Protein AF-W4VC89-F1 (afdb_monomer)

pLDDT: mean 85.6, std 8.93, range [49.91, 95.31]

Nearest PDB structures (foldseek):
  8ovj-assembly1_Sd  TM=5.228E-01  e=4.029E+00  Leishmania major strain Friedlin
  3if8-assembly1_B  TM=2.817E-01  e=1.478E+00  Homo sapiens
  5opt-assembly1_U  TM=4.293E-01  e=5.868E+00  Trypanosoma cruzi strain CL Brener
  2n6f-assembly1_A  TM=3.163E-01  e=8.546E+00  Homo sapiens

Solvent-accessible surface area (backbone atoms only — not comparable to full-atom values): 5482 Å² total; per-residue (Å²): 134,93,83,83,90,78,92,67,99,71,84,55,59,70,52,55,58,52,50,40,52,56,30,45,77,65,38,26,46,62,46,65,62,89,86,68,43,68,88,83,60,74,43,79,45,66,35,37,37,35,26,71,65,42,94,52,70,88,45,43,82,36,76,46,80,49,68,52,76,44,84,88,76,88,85,52,73,68,63,54,54,62,76,75,108

Secondar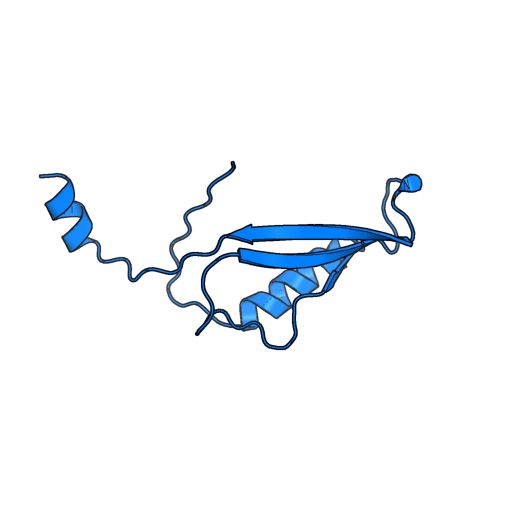y structure (DSSP, 8-state):
--------S---THHHHHHHHHHHHTTEEEEE-TT--TTT--EEEEEEEEESS-SSGGGTT-EEEEEEEE------HHHHHHHT-

Sequence (85 aa):
MLELCVYLKSVSDDGIRKWEERFQDAKMKVNIHPDFSFSNQFGFLPFKIHFDEPDISLLKDKDWISGFEMYIDDFNFEDIKKRRS

Radius of gyration: 16.72 Å; Cα contacts (8 Å, |Δi|>4): 89; chains: 1; bounding box: 35×27×49 Å

Structure (mmCIF, N/CA/C/O backbone):
data_AF-W4VC89-F1
#
_entry.id   AF-W4VC89-F1
#
loop_
_atom_site.group_PDB
_atom_site.id
_atom_site.type_symbol
_atom_site.label_atom_id
_atom_site.label_alt_id
_atom_site.label_comp_id
_atom_site.label_asym_id
_atom_site.label_entity_id
_atom_site.label_seq_id
_atom_site.pdbx_PDB_ins_code
_atom_site.Cartn_x
_atom_site.Cartn_y
_atom_site.Cartn_z
_atom_site.occupancy
_atom_site.B_iso_or_equiv
_atom_site.auth_seq_id
_atom_site.auth_comp_id
_atom_site.auth_asym_id
_atom_site.auth_atom_id
_atom_site.pdbx_PDB_model_num
ATOM 1 N N . MET A 1 1 ? -9.607 10.668 -12.904 1.00 64.88 1 MET A N 1
ATOM 2 C CA . MET A 1 1 ? -8.619 9.661 -12.477 1.00 64.88 1 MET A CA 1
ATOM 3 C C . MET A 1 1 ? -7.317 10.403 -12.252 1.00 64.88 1 MET A C 1
ATOM 5 O O . MET A 1 1 ? -6.917 11.131 -13.151 1.00 64.88 1 MET A O 1
ATOM 9 N N . LEU A 1 2 ? -6.767 10.364 -11.037 1.00 82.56 2 LEU A N 1
ATOM 10 C CA . LEU A 1 2 ? -5.501 11.031 -10.728 1.00 82.56 2 LEU A CA 1
ATOM 11 C C . LEU A 1 2 ? -4.371 10.091 -11.156 1.00 82.56 2 LEU A C 1
ATOM 13 O O . LEU A 1 2 ? -4.349 8.948 -10.709 1.00 82.56 2 LEU A O 1
ATOM 17 N N . GLU A 1 3 ? -3.479 10.555 -12.021 1.00 85.38 3 GLU A N 1
ATOM 18 C CA . GLU A 1 3 ? -2.299 9.804 -12.449 1.00 85.38 3 GLU A CA 1
ATOM 19 C C . GLU A 1 3 ? -1.059 10.409 -11.790 1.00 85.38 3 GLU A C 1
ATOM 21 O O . GLU A 1 3 ? -0.905 11.633 -11.744 1.00 85.38 3 GLU A O 1
ATOM 26 N N . LEU A 1 4 ? -0.191 9.552 -11.256 1.00 85.38 4 LEU A N 1
ATOM 27 C CA . LEU A 1 4 ? 1.064 9.953 -10.635 1.00 85.38 4 LEU A CA 1
ATOM 28 C C . LEU A 1 4 ? 2.210 9.166 -11.271 1.00 85.38 4 LEU A C 1
ATOM 30 O O . LEU A 1 4 ? 2.375 7.979 -11.007 1.00 85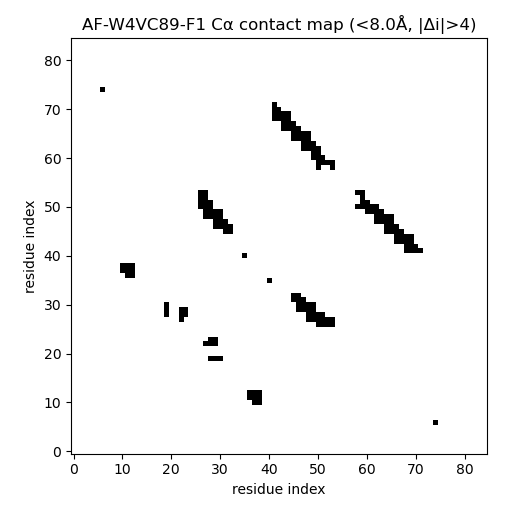.38 4 LEU A O 1
ATOM 34 N N . CYS A 1 5 ? 3.028 9.851 -12.065 1.00 84.81 5 CYS A N 1
ATOM 35 C CA . CYS A 1 5 ? 4.229 9.270 -12.658 1.00 84.81 5 CYS A CA 1
ATOM 36 C C . CYS A 1 5 ? 5.444 9.612 -11.793 1.00 84.81 5 CYS A C 1
ATOM 38 O O . CYS A 1 5 ? 5.773 10.788 -11.615 1.00 84.81 5 CYS A O 1
ATOM 40 N N . VAL A 1 6 ? 6.126 8.592 -11.271 1.00 83.69 6 VAL A N 1
ATOM 41 C CA . VAL A 1 6 ? 7.306 8.756 -10.412 1.00 83.69 6 VAL A CA 1
ATOM 42 C C . VAL A 1 6 ? 8.488 8.028 -11.032 1.00 83.69 6 VAL A C 1
ATOM 44 O O . VAL A 1 6 ? 8.391 6.854 -11.372 1.00 83.69 6 VAL A O 1
ATOM 47 N N . TYR A 1 7 ? 9.623 8.718 -11.151 1.00 84.69 7 TYR A N 1
ATOM 48 C CA . TYR A 1 7 ? 10.881 8.083 -11.530 1.00 84.69 7 TYR A CA 1
ATOM 49 C C . TYR A 1 7 ? 11.582 7.534 -10.285 1.00 84.69 7 TYR A C 1
ATOM 51 O O . TYR A 1 7 ? 11.862 8.281 -9.344 1.00 84.69 7 TYR A O 1
ATOM 59 N N . LEU A 1 8 ? 11.897 6.240 -10.295 1.00 80.00 8 LEU A N 1
ATOM 60 C CA . LEU A 1 8 ? 12.599 5.556 -9.214 1.00 80.00 8 LEU A CA 1
ATOM 61 C C . LEU A 1 8 ? 13.885 4.922 -9.748 1.00 80.00 8 LEU A C 1
ATOM 63 O O . LEU A 1 8 ? 13.919 4.416 -10.863 1.00 80.00 8 LEU A O 1
ATOM 67 N N . LYS A 1 9 ? 14.952 4.936 -8.937 1.00 83.25 9 LYS A N 1
ATOM 68 C CA . LYS A 1 9 ? 16.207 4.237 -9.278 1.00 83.25 9 LYS A CA 1
ATOM 69 C C . LYS A 1 9 ? 16.033 2.717 -9.282 1.00 83.25 9 LYS A C 1
ATOM 71 O O . LYS A 1 9 ? 16.683 2.032 -10.058 1.00 83.25 9 LYS A O 1
ATOM 76 N N . SER A 1 10 ? 15.203 2.214 -8.376 1.00 83.25 10 SER A N 1
ATOM 77 C CA . SER A 1 10 ? 14.77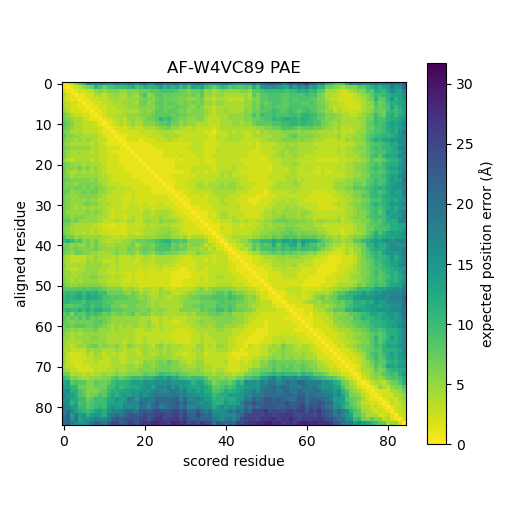8 0.822 -8.297 1.00 83.25 10 SER A CA 1
ATOM 78 C C . SER A 1 10 ? 13.447 0.751 -7.553 1.00 83.25 10 SER A C 1
ATOM 80 O O . SER A 1 10 ? 13.097 1.672 -6.806 1.00 83.25 10 SER A O 1
ATOM 82 N N . VAL A 1 11 ? 12.722 -0.349 -7.744 1.00 82.88 11 VAL A N 1
ATOM 83 C CA . VAL A 1 11 ? 11.522 -0.676 -6.970 1.00 82.88 11 VAL A CA 1
ATOM 84 C C . VAL A 1 11 ? 11.848 -1.862 -6.059 1.00 82.88 11 VAL A C 1
ATOM 86 O O . VAL A 1 11 ? 12.584 -2.762 -6.458 1.00 82.88 11 VAL A O 1
ATOM 89 N N . SER A 1 12 ? 11.374 -1.821 -4.813 1.00 87.81 12 SER A N 1
ATOM 90 C CA . SER A 1 12 ? 11.616 -2.845 -3.788 1.00 87.81 12 SER A CA 1
ATOM 91 C C . SER A 1 12 ? 10.369 -3.020 -2.927 1.00 87.81 12 SER A C 1
ATOM 93 O O . SER A 1 12 ? 9.663 -2.045 -2.649 1.00 87.81 12 SER A O 1
ATOM 95 N N . ASP A 1 13 ? 10.160 -4.239 -2.435 1.00 89.62 13 ASP A N 1
ATOM 96 C CA . ASP A 1 13 ? 9.092 -4.583 -1.491 1.00 89.62 13 ASP A CA 1
ATOM 97 C C . ASP A 1 13 ? 9.263 -3.909 -0.122 1.00 89.62 13 ASP A C 1
ATOM 99 O O . ASP A 1 13 ? 8.295 -3.765 0.622 1.00 89.62 13 ASP A O 1
ATOM 103 N N . ASP A 1 14 ? 10.439 -3.336 0.163 1.00 88.69 14 ASP A N 1
ATOM 104 C CA . ASP A 1 14 ? 10.627 -2.408 1.290 1.00 88.69 14 ASP A CA 1
ATOM 105 C C . ASP A 1 14 ? 9.643 -1.221 1.246 1.00 88.69 14 ASP A C 1
ATOM 107 O O . ASP A 1 14 ? 9.350 -0.596 2.270 1.00 88.69 14 ASP A O 1
ATOM 111 N N . GLY A 1 15 ? 9.132 -0.884 0.055 1.00 84.94 15 GLY A N 1
ATOM 112 C CA . GLY A 1 15 ? 8.091 0.121 -0.133 1.00 84.94 15 GLY A CA 1
ATOM 113 C C . GLY A 1 15 ? 6.761 -0.245 0.532 1.00 84.94 15 GLY A C 1
ATOM 114 O O . GLY A 1 15 ? 6.087 0.654 1.032 1.00 84.94 15 GLY A O 1
ATOM 115 N N . ILE A 1 16 ? 6.413 -1.537 0.602 1.00 88.88 16 ILE A N 1
ATOM 116 C CA . ILE A 1 16 ? 5.185 -2.038 1.245 1.00 88.88 16 ILE A CA 1
ATOM 117 C C . ILE A 1 16 ? 5.222 -1.694 2.732 1.00 88.88 16 ILE A C 1
ATOM 119 O O . ILE A 1 16 ? 4.309 -1.058 3.248 1.00 88.88 16 ILE A O 1
ATOM 123 N N . ARG A 1 17 ? 6.338 -2.002 3.401 1.00 88.81 17 ARG A N 1
ATOM 124 C CA . ARG A 1 17 ? 6.521 -1.685 4.820 1.00 88.81 17 ARG A CA 1
ATOM 125 C C . ARG A 1 17 ? 6.415 -0.183 5.090 1.00 88.81 17 ARG A C 1
ATOM 127 O O . ARG A 1 17 ? 5.748 0.232 6.030 1.00 88.81 17 ARG A O 1
ATOM 134 N N . LYS A 1 18 ? 7.047 0.652 4.259 1.00 89.81 18 LYS A N 1
ATOM 135 C CA . LYS A 1 18 ? 6.936 2.116 4.399 1.00 89.81 18 LYS A CA 1
ATOM 136 C C . LYS A 1 18 ? 5.501 2.595 4.216 1.00 89.81 18 LYS A C 1
ATOM 138 O O . LYS A 1 18 ? 5.081 3.541 4.874 1.00 89.81 18 LYS A O 1
ATOM 143 N N . TRP A 1 19 ? 4.759 1.977 3.303 1.00 88.94 19 TRP A N 1
ATOM 144 C CA . TRP A 1 19 ? 3.352 2.279 3.094 1.00 88.94 19 TRP A CA 1
ATOM 145 C C . TRP A 1 19 ? 2.528 1.917 4.340 1.00 88.94 19 TRP A C 1
ATOM 147 O O . TRP A 1 19 ? 1.761 2.754 4.814 1.00 88.94 19 TRP A O 1
ATOM 157 N N . GLU A 1 20 ? 2.755 0.748 4.939 1.00 91.44 20 GLU A N 1
ATOM 158 C CA . GLU A 1 20 ? 2.12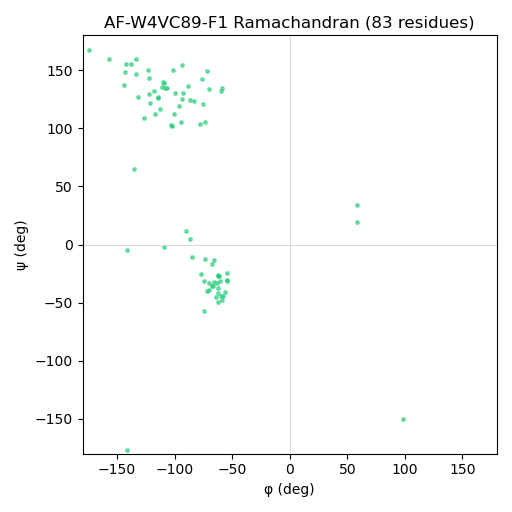6 0.349 6.205 1.00 91.44 20 GLU A CA 1
ATOM 159 C C . GLU A 1 20 ? 2.433 1.324 7.350 1.00 91.44 20 GLU A C 1
ATOM 161 O O . GLU A 1 20 ? 1.507 1.796 8.011 1.00 91.44 20 GLU A O 1
ATOM 166 N N . GLU A 1 21 ? 3.705 1.701 7.525 1.00 93.25 21 GLU A N 1
ATOM 167 C CA . GLU A 1 21 ? 4.150 2.674 8.536 1.00 93.25 21 GLU A CA 1
ATOM 168 C C . GLU A 1 21 ? 3.418 4.022 8.378 1.00 93.25 21 GLU A C 1
ATOM 170 O O . GLU A 1 21 ? 2.948 4.597 9.357 1.00 93.25 21 GLU A O 1
ATOM 175 N N . ARG A 1 22 ? 3.221 4.500 7.139 1.00 92.19 22 ARG A N 1
ATOM 176 C CA . ARG A 1 22 ? 2.487 5.752 6.874 1.00 92.19 22 ARG A CA 1
ATOM 177 C C . ARG A 1 22 ? 1.004 5.687 7.215 1.00 92.19 22 ARG A C 1
ATOM 179 O O . ARG A 1 22 ? 0.448 6.695 7.644 1.00 92.19 22 ARG A O 1
ATOM 186 N N . PHE A 1 23 ? 0.351 4.546 7.006 1.00 91.38 23 PHE A N 1
ATOM 187 C CA . PHE A 1 23 ? -1.041 4.380 7.432 1.00 91.38 23 PHE A CA 1
ATOM 188 C C . PHE A 1 23 ? -1.132 4.305 8.953 1.00 91.38 23 PHE A C 1
ATOM 190 O O . PHE A 1 23 ? -2.013 4.936 9.539 1.00 91.38 23 PHE A O 1
ATOM 197 N N . GLN A 1 24 ? -0.180 3.625 9.593 1.00 90.75 24 GLN A N 1
ATOM 198 C CA . GLN A 1 24 ? -0.117 3.537 11.046 1.00 90.75 24 GLN A CA 1
ATOM 199 C C . GLN A 1 24 ? 0.083 4.914 11.700 1.00 90.75 24 GLN A C 1
ATOM 201 O O . GLN A 1 24 ? -0.617 5.224 12.664 1.00 90.75 24 GLN A O 1
ATOM 206 N N . ASP A 1 25 ? 0.952 5.769 11.143 1.00 91.25 25 ASP A N 1
ATOM 207 C CA . ASP A 1 25 ? 1.119 7.172 11.569 1.00 91.25 25 ASP A CA 1
ATOM 208 C C . ASP A 1 25 ? -0.216 7.945 11.547 1.00 91.25 25 ASP A C 1
ATOM 210 O O . ASP A 1 25 ? -0.446 8.839 12.362 1.00 91.25 25 ASP A O 1
ATOM 214 N N . ALA A 1 26 ? -1.114 7.583 10.626 1.00 87.25 26 ALA A N 1
ATOM 215 C CA . ALA A 1 26 ? -2.447 8.160 10.472 1.00 87.25 26 ALA A CA 1
ATOM 216 C C . ALA A 1 26 ? -3.538 7.434 11.286 1.00 87.25 26 ALA A C 1
ATOM 218 O O . ALA A 1 26 ? -4.722 7.686 11.060 1.00 87.25 26 ALA A O 1
ATOM 219 N N . LYS A 1 27 ? -3.166 6.541 12.219 1.00 89.06 27 LYS A N 1
ATOM 220 C CA . LYS A 1 27 ? -4.089 5.704 13.017 1.00 89.06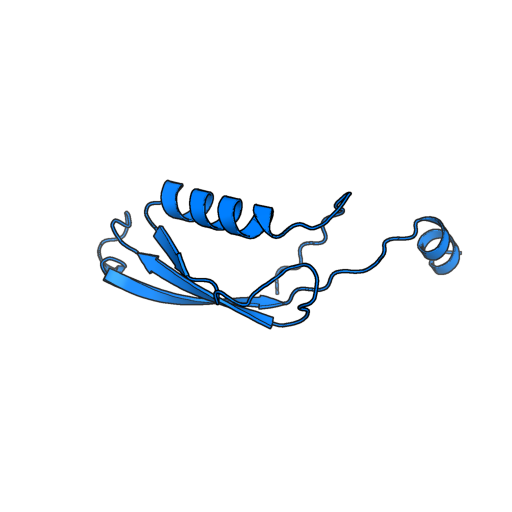 27 LYS A CA 1
ATOM 221 C C . LYS A 1 27 ? -4.999 4.815 12.162 1.00 89.06 27 LYS A C 1
ATOM 223 O O . LYS A 1 27 ? -6.163 4.566 12.489 1.00 89.06 27 LYS A O 1
ATOM 228 N N . MET A 1 28 ? -4.461 4.360 11.039 1.00 91.44 28 MET A N 1
ATOM 229 C CA . MET A 1 28 ? -5.117 3.460 10.106 1.00 91.44 28 MET A CA 1
ATOM 230 C C . MET A 1 28 ? -4.262 2.211 9.922 1.00 91.44 28 MET A C 1
ATOM 232 O O . MET A 1 28 ? -3.035 2.259 9.965 1.00 91.44 28 MET A O 1
ATOM 236 N N . LYS A 1 29 ? -4.902 1.084 9.634 1.00 9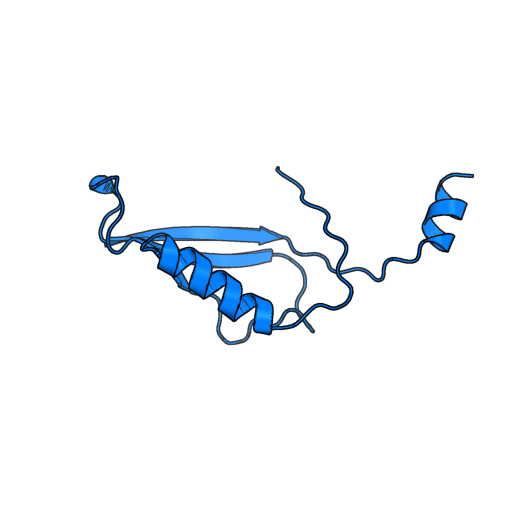2.81 29 LYS A N 1
ATOM 237 C CA . LYS A 1 29 ? -4.213 -0.149 9.267 1.00 92.81 29 LYS A CA 1
ATOM 238 C C . LYS A 1 29 ? -4.508 -0.483 7.818 1.00 92.81 29 LYS A C 1
ATOM 240 O O . LYS A 1 29 ? -5.652 -0.757 7.465 1.00 92.81 29 LYS A O 1
ATOM 245 N N . VAL A 1 30 ? -3.481 -0.481 6.978 1.00 93.88 30 VAL A N 1
ATOM 246 C CA . VAL A 1 30 ? -3.594 -0.986 5.608 1.00 93.88 30 VAL A CA 1
ATOM 247 C C . VAL A 1 30 ? -3.308 -2.486 5.595 1.00 93.88 30 VAL A C 1
ATOM 249 O O . VAL A 1 30 ? -2.395 -2.959 6.262 1.00 93.88 30 VAL A O 1
ATOM 252 N N . ASN A 1 31 ? -4.112 -3.242 4.857 1.00 92.12 31 ASN A N 1
ATOM 253 C CA . ASN A 1 31 ? -3.896 -4.653 4.583 1.00 92.12 31 ASN A CA 1
ATOM 254 C C . ASN A 1 31 ? -3.707 -4.806 3.076 1.00 92.12 31 ASN A C 1
ATOM 256 O O . ASN A 1 31 ? -4.639 -4.582 2.294 1.00 92.12 31 ASN A O 1
ATOM 260 N N . ILE A 1 32 ? -2.489 -5.171 2.701 1.00 89.88 32 ILE A N 1
ATOM 261 C CA . ILE A 1 32 ? -2.095 -5.529 1.341 1.00 89.88 32 ILE A CA 1
ATOM 262 C C . ILE A 1 32 ? -2.040 -7.061 1.282 1.00 89.88 32 ILE A C 1
ATOM 264 O O . ILE A 1 32 ? -1.817 -7.719 2.301 1.00 89.88 32 ILE A O 1
ATOM 268 N N . HIS A 1 33 ? -2.307 -7.651 0.116 1.00 88.75 33 HIS A N 1
ATOM 269 C CA . HIS A 1 33 ? -2.202 -9.101 -0.038 1.00 88.75 33 HIS A CA 1
ATOM 270 C C . HIS A 1 33 ? -0.759 -9.555 0.265 1.00 88.75 33 HIS A C 1
ATOM 272 O O . HIS A 1 33 ? 0.165 -8.955 -0.279 1.00 88.75 33 HIS A O 1
ATOM 278 N N . PRO A 1 34 ? -0.532 -10.595 1.090 1.00 87.00 34 PRO A N 1
ATOM 279 C CA . PRO A 1 34 ? 0.819 -10.992 1.508 1.00 87.00 34 PRO A CA 1
ATOM 280 C C . PRO A 1 34 ? 1.711 -11.443 0.344 1.00 87.00 34 PRO A C 1
ATOM 282 O O . PRO A 1 34 ? 2.924 -11.295 0.413 1.00 87.00 34 PRO A O 1
ATOM 285 N N . ASP A 1 35 ? 1.107 -11.943 -0.736 1.00 88.50 35 ASP A N 1
ATOM 286 C CA . ASP A 1 35 ? 1.833 -12.358 -1.945 1.00 88.50 35 ASP A CA 1
ATOM 287 C C . ASP A 1 35 ? 2.074 -11.206 -2.940 1.00 88.50 35 ASP A C 1
ATOM 289 O O . ASP A 1 35 ? 2.530 -11.444 -4.059 1.00 88.50 35 ASP A O 1
ATOM 293 N N . PHE A 1 36 ? 1.718 -9.964 -2.590 1.00 88.94 36 PHE A N 1
ATOM 294 C CA . PHE A 1 36 ? 2.021 -8.804 -3.426 1.00 88.94 36 PHE A CA 1
ATOM 295 C C . PHE A 1 36 ? 3.525 -8.520 -3.420 1.00 88.94 36 PHE A C 1
ATOM 297 O O . PHE A 1 36 ? 4.155 -8.465 -2.366 1.00 88.94 36 PHE A O 1
ATOM 304 N N . SER A 1 37 ? 4.082 -8.279 -4.606 1.00 88.38 37 SER A N 1
ATOM 305 C CA . SER A 1 37 ? 5.454 -7.814 -4.775 1.00 88.38 37 SER A CA 1
ATOM 306 C C . SER A 1 37 ? 5.532 -6.850 -5.950 1.00 88.38 37 SER A C 1
ATOM 308 O O . SER A 1 37 ? 4.981 -7.094 -7.026 1.00 88.38 37 SER A O 1
ATOM 310 N N . PHE A 1 38 ? 6.272 -5.763 -5.763 1.00 85.44 38 PHE A N 1
ATOM 311 C CA . PHE A 1 38 ? 6.562 -4.800 -6.817 1.00 85.44 38 PHE A CA 1
ATOM 312 C C . PHE A 1 38 ? 7.465 -5.373 -7.918 1.00 85.44 38 PHE A C 1
ATOM 314 O O . PHE A 1 38 ? 7.577 -4.783 -8.988 1.00 85.44 38 PHE A O 1
ATOM 321 N N . SER A 1 39 ? 8.142 -6.495 -7.660 1.00 82.31 39 SER A N 1
ATOM 322 C CA . SER A 1 39 ? 9.100 -7.084 -8.600 1.00 82.31 39 SER A CA 1
ATOM 323 C C . SER A 1 39 ? 8.448 -7.833 -9.764 1.00 82.31 39 SER A C 1
ATOM 325 O O . SER A 1 39 ? 9.072 -8.000 -10.812 1.00 82.31 39 SER A O 1
ATOM 327 N N . ASN A 1 40 ? 7.219 -8.322 -9.585 1.00 80.75 40 ASN A N 1
ATOM 328 C CA . ASN A 1 40 ? 6.601 -9.275 -10.506 1.00 80.75 40 ASN A CA 1
ATOM 329 C C . ASN A 1 40 ? 5.099 -9.053 -10.745 1.00 80.75 40 ASN A C 1
ATOM 331 O O . ASN A 1 40 ? 4.526 -9.755 -11.580 1.00 80.75 40 ASN A O 1
ATOM 335 N N . GLN A 1 41 ? 4.457 -8.102 -10.058 1.00 82.25 41 GLN A N 1
ATOM 336 C CA . GLN A 1 41 ? 3.041 -7.791 -10.252 1.00 82.25 41 GLN A CA 1
ATOM 337 C C . GLN A 1 41 ? 2.833 -6.433 -10.922 1.00 82.25 41 GLN A C 1
ATOM 339 O O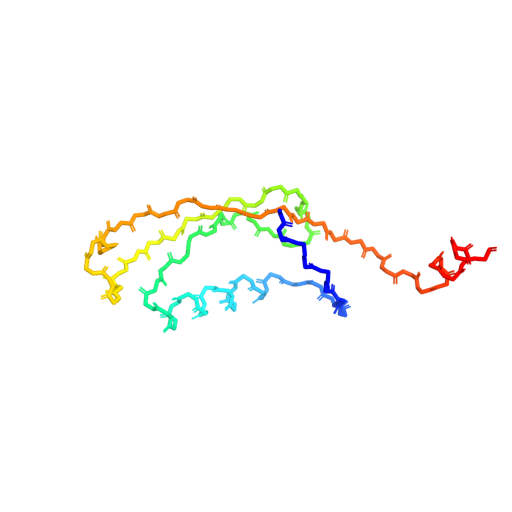 . GLN A 1 41 ? 3.487 -5.443 -10.602 1.00 82.25 41 GLN A O 1
ATOM 344 N N . PHE A 1 42 ? 1.865 -6.403 -11.836 1.00 84.75 42 PHE A N 1
ATOM 345 C CA . PHE A 1 42 ? 1.428 -5.231 -12.589 1.00 84.75 42 PHE A CA 1
ATOM 346 C C . PHE A 1 42 ? -0.103 -5.221 -12.653 1.00 84.75 42 PHE A C 1
ATOM 348 O O . PHE A 1 42 ? -0.736 -6.276 -12.579 1.00 84.75 42 PHE A O 1
ATOM 355 N N . GLY A 1 43 ? -0.696 -4.042 -12.833 1.00 87.56 43 GLY A N 1
ATOM 356 C CA . GLY A 1 43 ? -2.144 -3.862 -12.919 1.00 87.56 43 GLY A CA 1
ATOM 357 C C . GLY A 1 43 ? -2.771 -3.415 -11.601 1.00 87.56 43 GLY A C 1
ATOM 358 O O . GLY A 1 43 ? -2.163 -2.678 -10.824 1.00 87.56 43 GLY A O 1
ATOM 359 N N . PHE A 1 44 ? -4.029 -3.797 -11.375 1.00 90.19 44 PHE A N 1
ATOM 360 C CA . PHE A 1 44 ? -4.805 -3.309 -10.237 1.00 90.19 44 PHE A CA 1
ATOM 361 C C . PHE A 1 44 ? -4.372 -3.958 -8.918 1.00 90.19 44 PHE A C 1
ATOM 363 O O . PHE A 1 44 ? -4.485 -5.171 -8.747 1.00 90.19 44 PHE A O 1
ATOM 370 N N . LEU A 1 45 ? -3.948 -3.125 -7.968 1.00 90.19 45 LEU A N 1
ATOM 371 C CA . LEU A 1 45 ? -3.621 -3.512 -6.604 1.00 90.19 45 LEU A CA 1
ATOM 372 C C . LEU A 1 45 ? -4.755 -3.110 -5.652 1.00 90.19 45 LEU A C 1
ATOM 374 O O . LEU A 1 45 ? -4.856 -1.932 -5.288 1.00 90.19 45 LEU A O 1
ATOM 378 N N . PRO A 1 46 ? -5.597 -4.058 -5.210 1.00 92.69 46 PRO A N 1
ATOM 379 C CA . PRO A 1 46 ? -6.550 -3.800 -4.146 1.00 92.69 46 PRO A CA 1
ATOM 380 C C . PRO A 1 46 ? -5.850 -3.775 -2.785 1.00 92.69 46 PRO A C 1
ATOM 382 O O . PRO A 1 46 ? -4.977 -4.592 -2.494 1.00 92.69 46 PRO A O 1
ATOM 385 N N . PHE A 1 47 ? -6.300 -2.885 -1.911 1.00 93.44 47 PHE A N 1
ATOM 386 C CA . PHE A 1 47 ? -5.914 -2.868 -0.506 1.00 93.44 47 PHE A CA 1
ATOM 387 C C . PHE A 1 47 ? -7.105 -2.477 0.368 1.00 93.44 47 PHE A C 1
ATOM 389 O O . PHE A 1 47 ? -8.057 -1.820 -0.064 1.00 93.44 47 PHE A O 1
ATOM 396 N N . LYS A 1 48 ? -7.053 -2.902 1.627 1.00 95.31 48 LYS A N 1
ATOM 397 C CA . LYS A 1 48 ? -8.096 -2.633 2.617 1.00 95.31 48 LYS A CA 1
ATOM 398 C C . LYS A 1 48 ? -7.538 -1.749 3.719 1.00 95.31 48 LYS A C 1
ATOM 400 O O . LYS A 1 48 ? -6.559 -2.121 4.350 1.00 95.31 48 LYS A O 1
ATOM 405 N N . ILE A 1 49 ? -8.192 -0.632 3.991 1.00 94.88 49 ILE A N 1
ATOM 406 C CA . ILE A 1 49 ? -7.893 0.241 5.124 1.00 94.88 49 ILE A CA 1
ATOM 407 C C . ILE A 1 49 ? -8.890 -0.064 6.238 1.00 94.88 49 ILE A C 1
ATOM 409 O O . ILE A 1 49 ? -10.094 -0.096 5.992 1.00 94.88 49 ILE A O 1
ATOM 413 N N . HIS A 1 50 ? -8.390 -0.270 7.447 1.00 94.81 50 HIS A N 1
ATOM 414 C CA . HIS A 1 50 ? -9.173 -0.314 8.671 1.00 94.81 50 HIS A CA 1
ATOM 415 C C . HIS A 1 50 ? -8.889 0.944 9.495 1.00 94.81 50 HIS A C 1
ATOM 417 O O . HIS A 1 50 ? -7.733 1.358 9.618 1.00 94.81 50 HIS A O 1
ATOM 423 N N . PHE A 1 51 ? -9.936 1.569 10.024 1.00 92.94 51 PHE A N 1
ATOM 424 C CA . PHE A 1 51 ? -9.828 2.800 10.803 1.00 92.94 51 PHE A CA 1
ATOM 425 C C . PHE A 1 51 ? -9.942 2.499 12.302 1.00 92.94 51 PHE A C 1
ATOM 427 O O . PHE A 1 51 ? -11.052 2.335 12.814 1.00 92.94 51 PHE A O 1
ATOM 434 N N . ASP A 1 52 ? -8.803 2.480 12.999 1.00 87.81 52 ASP A N 1
ATOM 435 C CA . ASP A 1 52 ? -8.744 2.186 14.438 1.00 87.81 52 ASP A CA 1
ATOM 436 C C . ASP A 1 52 ? -9.253 3.379 15.270 1.00 87.81 52 ASP A C 1
ATOM 438 O O . ASP A 1 52 ? -10.216 3.286 16.034 1.00 87.81 52 ASP A O 1
ATOM 442 N N . GLU A 1 53 ? -8.625 4.544 15.086 1.00 88.44 53 GLU A N 1
ATOM 443 C CA . GLU A 1 53 ? -8.925 5.773 15.831 1.00 88.44 53 GLU A CA 1
ATOM 444 C C . GLU A 1 53 ? -9.000 6.998 14.901 1.00 88.44 53 GLU A C 1
ATOM 446 O O . GLU A 1 53 ? -8.173 7.911 14.997 1.00 88.44 53 GLU A O 1
ATOM 451 N N . PRO A 1 54 ? -9.972 7.046 13.975 1.00 86.94 54 PRO A N 1
ATOM 452 C CA . PRO A 1 54 ? -10.122 8.186 13.082 1.00 86.94 54 PRO A CA 1
ATOM 453 C C . PRO A 1 54 ? -10.658 9.416 13.829 1.00 86.94 54 PRO A C 1
ATOM 455 O O . PRO A 1 54 ? -11.489 9.299 14.730 1.00 86.94 54 PRO A O 1
ATOM 458 N N . ASP A 1 55 ? -10.278 10.612 13.371 1.00 85.94 55 ASP A N 1
ATOM 459 C CA . ASP A 1 55 ? -10.836 11.881 13.873 1.00 85.94 55 ASP A CA 1
ATOM 460 C C . ASP A 1 55 ? -12.353 11.992 13.630 1.00 85.94 55 ASP A C 1
ATOM 462 O O . ASP A 1 55 ? -13.082 12.665 14.360 1.00 85.94 55 ASP A O 1
ATOM 466 N N . ILE A 1 56 ? -12.847 11.307 12.594 1.00 88.31 56 ILE A N 1
ATOM 467 C CA . ILE A 1 56 ? -14.267 11.230 12.257 1.00 88.31 56 ILE A CA 1
ATOM 468 C C . ILE A 1 56 ? -14.843 9.965 12.889 1.00 88.31 56 ILE A C 1
ATOM 470 O O . ILE A 1 56 ? -14.656 8.861 12.378 1.00 88.31 56 ILE A O 1
ATOM 474 N N . SER A 1 57 ? -15.615 10.131 13.962 1.00 89.31 57 SER A N 1
ATOM 475 C CA . SER A 1 57 ? -16.186 9.024 14.745 1.00 89.31 57 SER A CA 1
ATOM 476 C C . SER A 1 57 ? -17.003 8.016 13.927 1.00 89.31 57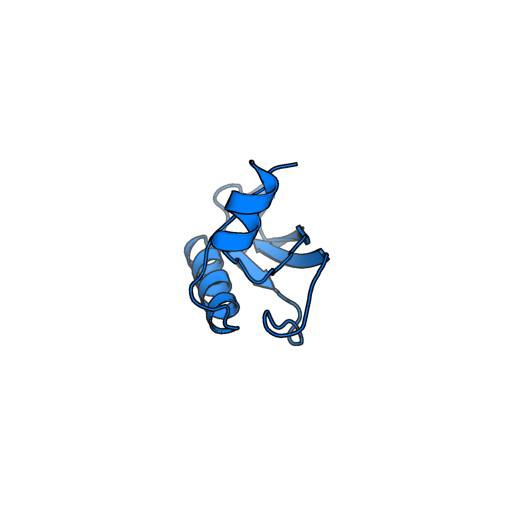 SER A C 1
ATOM 478 O O . SER A 1 57 ? -17.013 6.833 14.255 1.00 89.31 57 SER A O 1
ATOM 480 N N . LEU A 1 58 ? -17.649 8.449 12.838 1.00 93.12 58 LEU A N 1
ATOM 481 C CA . LEU A 1 58 ? -18.418 7.576 11.939 1.00 93.12 58 LEU A CA 1
ATOM 482 C C . LEU A 1 58 ? -17.554 6.506 11.249 1.00 93.12 58 LEU A C 1
ATOM 484 O O . LEU A 1 58 ? -18.068 5.454 10.868 1.00 93.12 58 LEU A O 1
ATOM 488 N N . LEU A 1 59 ? -16.262 6.783 11.068 1.00 89.88 59 LEU A N 1
ATOM 489 C CA . LEU A 1 59 ? -15.325 5.876 10.411 1.00 89.88 59 LEU A CA 1
ATOM 490 C C . LEU A 1 59 ? -14.750 4.835 11.369 1.00 89.88 59 LEU A C 1
ATOM 492 O O . LEU A 1 59 ? -14.121 3.893 10.904 1.00 89.88 59 LEU A O 1
ATOM 496 N N . LYS A 1 60 ? -14.952 4.978 12.683 1.00 92.12 60 LYS A N 1
ATOM 497 C CA . LYS A 1 60 ? -14.381 4.060 13.667 1.00 92.12 60 LYS A CA 1
ATOM 498 C C . LYS A 1 60 ? -14.849 2.624 13.416 1.00 92.12 60 LYS A C 1
ATOM 500 O O . LYS A 1 60 ? -16.036 2.392 13.170 1.00 92.12 60 LYS A O 1
ATOM 505 N N . ASP A 1 61 ? -13.906 1.684 13.472 1.00 91.25 61 ASP A N 1
ATOM 506 C CA . ASP A 1 61 ? -14.118 0.253 13.236 1.00 91.25 61 ASP A CA 1
ATOM 507 C C . ASP A 1 61 ? -14.697 -0.051 11.836 1.00 91.25 61 ASP A C 1
ATOM 509 O O . ASP A 1 61 ? -15.288 -1.111 11.602 1.00 91.25 61 ASP A O 1
ATOM 513 N N . LYS A 1 62 ? -14.575 0.889 10.887 1.00 93.19 62 LYS A N 1
ATOM 514 C CA . LYS A 1 62 ? -14.981 0.688 9.495 1.00 93.19 62 LYS A CA 1
ATOM 515 C C . LYS A 1 62 ? -13.816 0.213 8.656 1.00 93.19 62 LYS A C 1
ATOM 517 O O . LYS A 1 62 ? -12.649 0.503 8.911 1.00 93.19 62 LYS A O 1
ATOM 522 N N . ASP A 1 63 ? -14.200 -0.470 7.592 1.00 94.75 63 ASP A N 1
ATOM 523 C CA . ASP A 1 63 ? -13.308 -0.910 6.546 1.00 94.75 63 ASP A CA 1
ATOM 524 C C . ASP A 1 63 ? -13.592 -0.130 5.268 1.00 94.75 63 ASP A C 1
ATOM 526 O O . ASP A 1 63 ? -14.747 0.019 4.863 1.00 94.75 63 ASP A O 1
ATOM 530 N N . TRP A 1 64 ? -12.533 0.313 4.602 1.00 93.62 64 TRP A N 1
ATOM 531 C CA . TRP A 1 64 ? -12.605 0.857 3.256 1.00 93.62 64 TRP A CA 1
ATOM 532 C C . TRP A 1 64 ? -11.722 0.043 2.321 1.00 93.62 64 TRP A C 1
ATOM 534 O O . TRP A 1 64 ? -10.520 -0.101 2.532 1.00 93.62 64 TRP A O 1
ATOM 544 N N . ILE A 1 65 ? -12.338 -0.504 1.279 1.00 94.06 65 ILE A N 1
ATOM 545 C CA . ILE A 1 65 ? -11.641 -1.196 0.201 1.00 94.06 65 ILE A CA 1
ATOM 546 C C . ILE A 1 65 ? -11.381 -0.187 -0.912 1.00 94.06 65 ILE A C 1
ATOM 548 O O . ILE A 1 65 ? -12.306 0.469 -1.395 1.00 94.06 65 ILE A O 1
ATOM 552 N N . SER A 1 66 ? -10.120 -0.073 -1.304 1.00 91.56 66 SER A N 1
ATOM 553 C CA . SER A 1 66 ? -9.670 0.800 -2.380 1.00 91.56 66 SER A CA 1
ATOM 554 C C . SER A 1 66 ? -8.582 0.096 -3.188 1.00 91.56 66 SER A C 1
ATOM 556 O O . SER A 1 66 ? -8.269 -1.073 -2.957 1.00 91.56 66 SER A O 1
ATOM 558 N N . GLY A 1 67 ? -8.028 0.787 -4.173 1.00 91.38 67 GLY A N 1
ATOM 559 C CA . GLY A 1 67 ? -6.933 0.278 -4.975 1.00 91.38 67 GLY A CA 1
ATOM 560 C C . GLY A 1 67 ? -6.401 1.325 -5.933 1.00 91.38 67 GLY A C 1
ATOM 561 O O . GLY A 1 67 ? -7.031 2.360 -6.160 1.00 91.38 67 GLY A O 1
ATOM 562 N N . PHE A 1 68 ? -5.242 1.039 -6.505 1.00 90.06 68 PHE A N 1
ATOM 563 C CA . PHE A 1 68 ? -4.710 1.786 -7.636 1.00 90.06 68 PHE A CA 1
ATOM 564 C C . PHE A 1 68 ? -4.214 0.826 -8.703 1.00 90.06 68 PHE A C 1
ATOM 566 O O . PHE A 1 68 ? -3.944 -0.343 -8.441 1.00 90.06 68 PHE A O 1
ATOM 573 N N . GLU A 1 69 ? -4.108 1.335 -9.919 1.00 90.75 69 GLU A N 1
ATOM 574 C CA . GLU A 1 69 ? -3.494 0.610 -11.015 1.00 90.75 69 GLU A CA 1
ATOM 575 C C . GLU A 1 69 ? -2.016 0.980 -11.097 1.00 90.75 69 GLU A C 1
ATOM 577 O O . GLU A 1 69 ? -1.661 2.159 -11.042 1.00 90.75 69 GLU A O 1
ATOM 582 N N . MET A 1 70 ? -1.156 -0.031 -11.172 1.00 88.38 70 MET A N 1
ATOM 583 C CA . MET A 1 70 ? 0.288 0.132 -11.161 1.00 88.38 70 MET A CA 1
ATOM 584 C C . MET A 1 70 ? 0.908 -0.375 -12.452 1.00 88.38 70 MET A C 1
ATOM 586 O O . MET A 1 70 ? 0.676 -1.509 -12.874 1.00 88.38 70 MET A O 1
ATOM 590 N N . TYR A 1 71 ? 1.784 0.453 -13.007 1.00 86.69 71 TYR A N 1
ATOM 591 C CA . TYR A 1 71 ? 2.604 0.135 -14.161 1.00 86.69 71 TYR A CA 1
ATOM 592 C C . TYR A 1 71 ? 4.045 0.534 -13.852 1.00 86.69 71 TYR A C 1
ATOM 594 O O . TYR A 1 71 ? 4.300 1.665 -13.439 1.00 86.69 71 TYR A O 1
ATOM 602 N N . ILE A 1 72 ? 4.977 -0.403 -14.019 1.00 84.69 72 ILE A N 1
ATOM 603 C CA . ILE A 1 72 ? 6.416 -0.155 -13.904 1.00 84.69 72 ILE A CA 1
ATOM 604 C C . ILE A 1 72 ? 6.995 -0.379 -15.299 1.00 84.69 72 ILE A C 1
ATOM 606 O O . ILE A 1 72 ? 6.736 -1.410 -15.915 1.00 84.69 72 ILE A O 1
ATOM 610 N N . ASP A 1 73 ? 7.724 0.605 -15.809 1.00 82.81 73 ASP A N 1
ATOM 611 C CA . ASP A 1 73 ? 8.340 0.550 -17.133 1.00 82.81 73 ASP A CA 1
ATOM 612 C C . ASP A 1 73 ? 9.794 1.017 -17.039 1.00 82.81 73 ASP A C 1
ATOM 614 O O . ASP A 1 73 ? 10.130 1.894 -16.231 1.00 82.81 73 ASP A O 1
ATOM 618 N N . ASP A 1 74 ? 10.650 0.432 -17.871 1.00 80.50 74 ASP A N 1
ATOM 619 C CA . ASP A 1 74 ? 12.054 0.803 -17.959 1.00 80.50 74 ASP A CA 1
ATOM 620 C C . ASP A 1 74 ? 12.161 2.155 -18.668 1.00 80.50 74 ASP A C 1
ATOM 622 O O . ASP A 1 74 ? 11.989 2.299 -19.881 1.00 80.50 74 ASP A O 1
ATOM 626 N N . PHE A 1 75 ? 12.446 3.197 -17.893 1.00 72.88 75 PHE A N 1
ATOM 627 C CA . PHE A 1 75 ? 12.537 4.545 -18.430 1.00 72.88 75 PHE A CA 1
ATOM 628 C C . PHE A 1 75 ? 13.874 4.765 -19.150 1.00 72.88 75 PHE A C 1
ATOM 630 O O . PHE A 1 75 ? 14.908 5.005 -18.523 1.00 72.88 75 PHE A O 1
ATOM 637 N N . ASN A 1 76 ? 13.846 4.761 -20.484 1.00 75.38 76 ASN A N 1
ATOM 638 C CA . ASN A 1 76 ? 14.985 5.152 -21.313 1.00 75.38 76 ASN A CA 1
ATOM 639 C C . ASN A 1 76 ? 14.826 6.586 -21.848 1.00 75.38 76 ASN A C 1
ATOM 641 O O . ASN A 1 76 ? 13.987 6.878 -22.704 1.00 75.38 76 ASN A O 1
ATOM 645 N N . PHE A 1 77 ? 15.682 7.493 -21.372 1.00 69.94 77 PHE A N 1
ATOM 646 C CA . PHE A 1 77 ? 15.656 8.907 -21.756 1.00 69.94 77 PHE A CA 1
ATOM 647 C C . PHE A 1 77 ? 15.880 9.135 -23.263 1.00 69.94 77 PHE A C 1
ATOM 649 O O . PHE A 1 77 ? 15.319 10.069 -23.842 1.00 69.94 77 PHE A O 1
ATOM 656 N N . GLU A 1 78 ? 16.665 8.277 -23.919 1.00 77.06 78 GLU A N 1
ATOM 657 C CA . GLU A 1 78 ? 16.955 8.395 -25.353 1.00 77.06 78 GLU A CA 1
ATOM 658 C C . GLU A 1 78 ? 15.766 7.969 -26.229 1.00 77.06 78 GLU A C 1
ATOM 660 O O . GLU A 1 78 ? 15.523 8.572 -27.279 1.00 77.06 78 GLU A O 1
ATOM 665 N N . ASP A 1 79 ? 14.956 7.012 -25.769 1.00 74.38 79 ASP A N 1
ATOM 666 C CA . ASP A 1 79 ? 13.744 6.588 -26.483 1.00 74.38 79 ASP A CA 1
ATOM 667 C C . ASP A 1 79 ? 12.660 7.673 -26.449 1.00 74.38 79 ASP A C 1
ATOM 669 O O . ASP A 1 79 ? 11.933 7.875 -27.425 1.00 74.38 79 ASP A O 1
ATOM 673 N N . ILE A 1 80 ? 12.595 8.450 -25.366 1.00 68.44 80 ILE A N 1
ATOM 674 C CA . ILE A 1 80 ? 11.661 9.577 -25.251 1.00 68.44 80 ILE A CA 1
ATOM 675 C C . ILE A 1 80 ? 12.066 10.745 -26.149 1.00 68.44 80 ILE A C 1
ATOM 677 O O . ILE A 1 80 ? 11.193 11.351 -26.774 1.00 68.44 80 ILE A O 1
ATOM 681 N N . LYS A 1 81 ? 13.366 11.059 -26.256 1.00 65.12 81 LYS A N 1
ATOM 682 C CA . LYS A 1 81 ? 13.845 12.095 -27.188 1.00 65.12 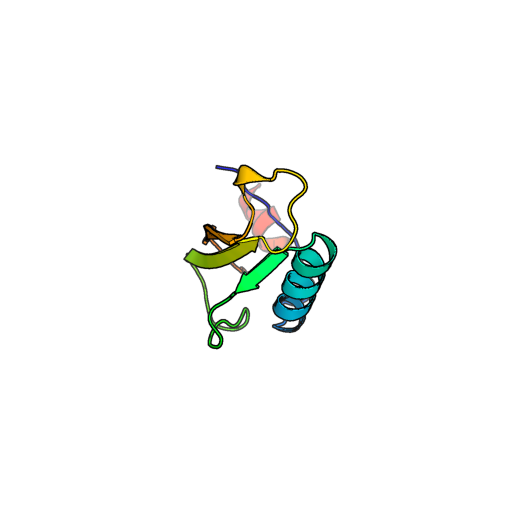81 LYS A CA 1
ATOM 683 C C . LYS A 1 81 ? 13.448 11.780 -28.629 1.00 65.12 81 LYS A C 1
ATOM 685 O O . LYS A 1 81 ? 12.943 12.667 -29.308 1.00 65.12 81 LYS A O 1
ATOM 690 N N . LYS A 1 82 ? 13.610 10.526 -29.066 1.00 66.06 82 LYS A N 1
ATOM 691 C CA . LYS A 1 82 ? 13.244 10.082 -30.423 1.00 66.06 82 LYS A CA 1
ATOM 692 C C . LYS A 1 82 ? 11.743 10.129 -30.707 1.00 66.06 82 LYS A C 1
ATOM 694 O O . LYS A 1 82 ? 11.353 10.368 -31.838 1.00 66.06 82 LYS A O 1
ATOM 699 N N . ARG A 1 83 ? 10.886 9.911 -29.703 1.00 60.41 83 ARG A N 1
ATOM 700 C CA . ARG A 1 83 ? 9.420 10.014 -29.867 1.00 60.41 83 ARG A CA 1
ATOM 701 C C . ARG A 1 83 ? 8.920 11.460 -29.983 1.00 60.41 83 ARG A C 1
ATOM 703 O O . ARG A 1 83 ? 7.752 11.663 -30.301 1.00 60.41 83 ARG A O 1
ATOM 710 N N . ARG A 1 84 ? 9.764 12.453 -29.680 1.00 56.47 84 ARG A N 1
ATOM 711 C CA . ARG A 1 84 ? 9.428 13.889 -29.705 1.00 56.47 84 ARG A CA 1
ATOM 712 C C . ARG A 1 84 ? 10.098 14.668 -30.847 1.00 56.47 84 ARG A C 1
ATOM 714 O O . ARG A 1 84 ? 9.854 15.868 -30.950 1.00 56.47 84 ARG A O 1
ATOM 721 N N . SER A 1 85 ? 10.932 14.013 -31.655 1.00 49.91 85 SER A N 1
ATOM 722 C CA . SER A 1 85 ? 11.543 14.539 -32.888 1.00 49.91 85 SER A CA 1
ATOM 723 C C . SER A 1 85 ? 10.758 14.098 -34.112 1.00 49.91 85 SER A C 1
ATOM 725 O O . SER A 1 85 ? 10.550 14.941 -35.007 1.00 49.91 85 SER A O 1
#

Mean predicted aligned error: 6.65 Å

Foldseek 3Di:
DDDDDDDDPDAWCVVVVVVQVVLVVQQKGKDFDPPDTPVPDFFKGKIKIAHCDHPDPVRHRHIDIDIDGDDDDDDDPVVVVVVVD

Organism: NCBI:txid1294263